Protein AF-A0A381VUA1-F1 (afdb_monomer)

Secondary structure (DSSP, 8-state):
-----PPPPPPPP--------THHHHHS--HHHHS--GGG-HHHHHHHHHHHHHHHHHHHHHHHHHHHHHHHHHHHHHHHHHHHHHHHHHHHHHHHHHHHSEEEETTEEEEPPTTT-GGGTT-

Organism: NCBI:txid408172

Mean predicted aligned error: 18.23 Å

Structure (mmCIF, N/CA/C/O backbone):
data_AF-A0A381VUA1-F1
#
_entry.id   AF-A0A381VUA1-F1
#
loop_
_atom_site.group_PDB
_atom_site.id
_atom_site.type_symbol
_atom_site.label_atom_id
_atom_site.label_alt_id
_atom_site.label_comp_id
_atom_site.label_asym_id
_atom_site.label_entity_id
_atom_site.label_seq_id
_atom_site.pdbx_PDB_ins_code
_atom_site.Cartn_x
_atom_site.Cartn_y
_atom_site.Cartn_z
_atom_site.occupancy
_atom_site.B_iso_or_equiv
_atom_site.auth_seq_id
_atom_site.auth_comp_id
_atom_site.auth_asym_id
_atom_site.auth_atom_id
_atom_site.pdbx_PDB_model_num
ATOM 1 N N . MET A 1 1 ? 25.406 72.861 -45.130 1.00 43.31 1 MET A N 1
ATOM 2 C CA . MET A 1 1 ? 24.502 71.723 -44.868 1.00 43.31 1 MET A CA 1
ATOM 3 C C . MET A 1 1 ? 25.384 70.544 -44.505 1.00 43.31 1 MET A C 1
ATOM 5 O O . MET A 1 1 ? 26.086 70.037 -45.368 1.00 43.31 1 MET A O 1
ATOM 9 N N . ALA A 1 2 ? 25.482 70.255 -43.209 1.00 50.56 2 ALA A N 1
ATOM 10 C CA . ALA A 1 2 ? 26.366 69.239 -42.650 1.00 50.56 2 ALA A CA 1
ATOM 11 C C . ALA A 1 2 ? 25.667 67.873 -42.683 1.00 50.56 2 ALA A C 1
ATOM 13 O O . ALA A 1 2 ? 24.516 67.772 -42.266 1.00 50.56 2 ALA A O 1
ATOM 14 N N . GLY A 1 3 ? 26.349 66.852 -43.203 1.00 52.91 3 GLY A N 1
ATOM 15 C CA . GLY A 1 3 ? 25.924 65.456 -43.129 1.00 52.91 3 GLY A CA 1
ATOM 16 C C . GLY A 1 3 ? 26.779 64.729 -42.099 1.00 52.91 3 GLY A C 1
ATOM 17 O O . GLY A 1 3 ? 27.964 64.499 -42.330 1.00 52.91 3 GLY A O 1
ATOM 18 N N . GLU A 1 4 ? 26.184 64.425 -40.951 1.00 57.34 4 GLU A N 1
ATOM 19 C CA . GLU A 1 4 ? 26.807 63.746 -39.818 1.00 57.34 4 GLU A CA 1
ATOM 20 C C . GLU A 1 4 ? 26.905 62.240 -40.105 1.00 57.34 4 GLU A C 1
ATOM 22 O O . GLU A 1 4 ? 25.897 6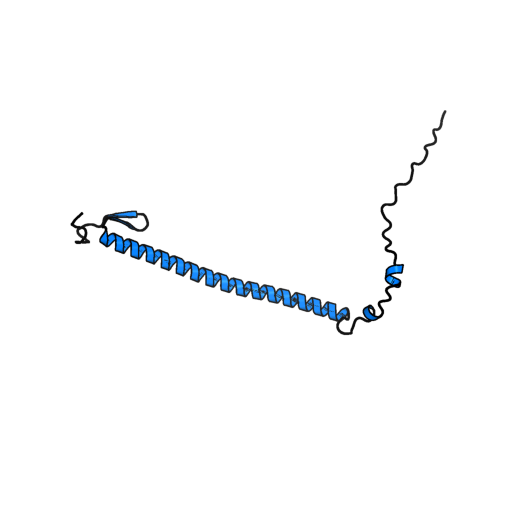1.544 -40.217 1.00 57.34 4 GLU A O 1
ATOM 27 N N . ALA A 1 5 ? 28.127 61.734 -40.287 1.00 58.53 5 ALA A N 1
ATOM 28 C CA . ALA A 1 5 ? 28.378 60.324 -40.563 1.00 58.53 5 ALA A CA 1
ATOM 29 C C . ALA A 1 5 ? 28.279 59.498 -39.268 1.00 58.53 5 ALA A C 1
ATOM 31 O O . ALA A 1 5 ? 29.151 59.557 -38.400 1.00 58.53 5 ALA A O 1
ATOM 32 N N . THR A 1 6 ? 27.212 58.711 -39.144 1.00 64.12 6 THR A N 1
ATOM 33 C CA . THR A 1 6 ? 26.988 57.761 -38.049 1.00 64.12 6 THR A CA 1
ATOM 34 C C . THR A 1 6 ? 28.073 56.676 -38.053 1.00 64.12 6 THR A C 1
ATOM 36 O O . THR A 1 6 ? 28.189 55.910 -39.009 1.00 64.12 6 THR A O 1
ATOM 39 N N . ARG A 1 7 ? 28.881 56.591 -36.988 1.00 65.19 7 ARG A N 1
ATOM 40 C CA . ARG A 1 7 ? 29.827 55.477 -36.797 1.00 65.19 7 ARG A CA 1
ATOM 41 C C . ARG A 1 7 ? 29.080 54.205 -36.361 1.00 65.19 7 ARG A C 1
ATOM 43 O O . ARG A 1 7 ? 28.233 54.298 -35.473 1.00 65.19 7 ARG A O 1
ATOM 50 N N . PRO A 1 8 ? 29.411 53.023 -36.911 1.00 64.62 8 PRO A N 1
ATOM 51 C CA . PRO A 1 8 ? 28.868 51.753 -36.438 1.00 64.62 8 PRO A CA 1
ATOM 52 C C . PRO A 1 8 ? 29.421 51.411 -35.043 1.00 64.62 8 PRO A C 1
ATOM 54 O O . PRO A 1 8 ? 30.619 51.552 -34.789 1.00 64.62 8 PRO A O 1
ATOM 57 N N . GLY A 1 9 ? 28.534 50.997 -34.133 1.00 70.50 9 GLY A N 1
ATOM 58 C CA . GLY A 1 9 ? 28.883 50.557 -32.777 1.00 70.50 9 GLY A CA 1
ATOM 59 C C . GLY A 1 9 ? 29.602 49.198 -32.753 1.00 70.50 9 GLY A C 1
ATOM 60 O O . GLY A 1 9 ? 29.561 48.465 -33.743 1.00 70.50 9 GLY A O 1
ATOM 61 N N . PRO A 1 10 ? 30.278 48.853 -31.640 1.00 69.88 10 PRO A N 1
ATOM 62 C CA . PRO A 1 10 ? 31.048 47.616 -31.536 1.00 69.88 10 PRO A CA 1
ATOM 63 C C . PRO A 1 10 ? 30.140 46.372 -31.593 1.00 69.88 10 PRO A C 1
ATOM 65 O O . PRO A 1 10 ? 29.018 46.414 -31.077 1.00 69.88 10 PRO A O 1
ATOM 68 N N . PRO A 1 11 ? 30.606 45.259 -32.193 1.00 68.12 11 PRO A N 1
ATOM 69 C CA . PRO A 1 11 ? 29.847 44.013 -32.234 1.00 68.12 11 PRO A CA 1
ATOM 70 C C . PRO A 1 11 ? 29.638 43.455 -30.819 1.00 68.12 11 PRO A C 1
ATOM 72 O O . PRO A 1 11 ? 30.516 43.550 -29.958 1.00 68.12 11 PRO A O 1
ATOM 75 N N . ALA A 1 12 ? 28.454 42.889 -30.574 1.00 69.19 12 ALA A N 1
ATOM 76 C CA . ALA A 1 12 ? 28.122 42.249 -29.305 1.00 69.19 12 ALA A CA 1
ATOM 77 C C . ALA A 1 12 ? 29.065 41.059 -29.034 1.00 69.19 12 ALA A C 1
ATOM 79 O O . ALA A 1 12 ? 29.432 40.362 -29.979 1.00 69.19 12 ALA A O 1
ATOM 80 N N . PRO A 1 13 ? 29.452 40.794 -27.772 1.00 62.94 13 PRO A N 1
ATOM 81 C CA . PRO A 1 13 ? 30.313 39.663 -27.458 1.00 62.94 13 PRO A CA 1
ATOM 82 C C . PRO A 1 13 ? 29.580 38.350 -27.750 1.00 62.94 13 PRO A C 1
ATOM 84 O O . PRO A 1 13 ? 28.503 38.095 -27.200 1.00 62.94 13 PRO A O 1
ATOM 87 N N . ASP A 1 14 ? 30.181 37.521 -28.603 1.00 63.31 14 ASP A N 1
ATOM 88 C CA . ASP A 1 14 ? 29.699 36.181 -28.918 1.00 63.31 14 ASP A CA 1
ATOM 89 C C . ASP A 1 14 ? 29.563 35.359 -27.632 1.00 63.31 14 ASP A C 1
ATOM 91 O O . ASP A 1 14 ? 30.521 35.043 -26.920 1.00 63.31 14 ASP A O 1
ATOM 95 N N . ARG A 1 15 ? 28.313 35.048 -27.297 1.00 63.69 15 ARG A N 1
ATOM 96 C CA . ARG A 1 15 ? 27.929 34.333 -26.085 1.00 63.69 15 ARG A CA 1
ATOM 97 C C . ARG A 1 15 ? 28.183 32.834 -26.301 1.00 63.69 15 ARG A C 1
ATOM 99 O O . ARG A 1 15 ? 27.301 32.120 -26.759 1.00 63.69 15 ARG A O 1
ATOM 106 N N . TYR A 1 16 ? 29.380 32.402 -25.897 1.00 61.34 16 TYR A N 1
ATOM 107 C CA . TYR A 1 16 ? 29.908 31.029 -25.788 1.00 61.34 16 TYR A CA 1
ATOM 108 C C . TYR A 1 16 ? 30.179 30.245 -27.088 1.00 61.34 16 TYR A C 1
ATOM 110 O O . TYR A 1 16 ? 29.241 29.856 -27.783 1.00 61.34 16 TYR A O 1
ATOM 118 N N . PRO A 1 17 ? 31.433 29.808 -27.324 1.00 57.59 17 PRO A N 1
ATOM 119 C CA . PRO A 1 17 ? 31.686 28.656 -28.178 1.00 57.59 17 PRO A CA 1
ATOM 120 C C . PRO A 1 17 ? 31.305 27.367 -27.428 1.00 57.59 17 PRO A C 1
ATOM 122 O O . PRO A 1 17 ? 31.981 26.953 -26.487 1.00 57.59 17 PRO A O 1
ATOM 125 N N . ARG A 1 18 ? 30.222 26.693 -27.841 1.00 61.69 18 ARG A N 1
ATOM 126 C CA . ARG A 1 18 ? 30.021 25.261 -27.540 1.00 61.69 18 ARG A CA 1
ATOM 127 C C . ARG A 1 18 ? 30.774 24.429 -28.573 1.00 61.69 18 ARG A C 1
ATOM 129 O O . ARG A 1 18 ? 30.176 23.801 -29.437 1.00 61.69 18 ARG A O 1
ATOM 136 N N . SER A 1 19 ? 32.090 24.414 -28.474 1.00 64.81 19 SER A N 1
ATOM 137 C CA . SER A 1 19 ? 32.901 23.376 -29.101 1.00 64.81 19 SER A CA 1
ATOM 138 C C . SER A 1 19 ? 33.715 22.745 -27.989 1.00 64.81 19 SER A C 1
ATOM 140 O O . SER A 1 19 ? 34.723 23.295 -27.551 1.00 64.81 19 SER A O 1
ATOM 142 N N . VAL A 1 20 ? 33.225 21.620 -27.470 1.00 66.88 20 VAL A N 1
ATOM 143 C CA . VAL A 1 20 ? 34.077 20.742 -26.670 1.00 66.88 20 VAL A CA 1
ATOM 144 C C . VAL A 1 20 ? 35.246 20.309 -27.564 1.00 66.88 20 VAL A C 1
ATOM 146 O O . VAL A 1 20 ? 34.999 19.944 -28.715 1.00 66.88 20 VAL A O 1
ATOM 149 N N . PRO A 1 21 ? 36.504 20.394 -27.104 1.00 67.44 21 PRO A N 1
ATOM 150 C CA . PRO A 1 21 ? 37.645 19.967 -27.902 1.00 67.44 21 PRO A CA 1
ATOM 151 C C . PRO A 1 21 ? 37.553 18.453 -28.124 1.00 67.44 21 PRO A C 1
ATOM 153 O O . PRO A 1 21 ? 37.788 17.660 -27.213 1.00 67.44 21 PRO A O 1
ATOM 156 N N . THR A 1 22 ? 37.178 18.054 -29.341 1.00 67.62 22 THR A N 1
ATOM 157 C CA . THR A 1 22 ? 37.038 16.649 -29.754 1.00 67.62 22 THR A CA 1
ATOM 158 C C . THR A 1 22 ? 38.368 15.901 -29.732 1.00 67.62 22 THR A C 1
ATOM 160 O O . THR A 1 22 ? 38.362 14.682 -29.643 1.00 67.62 22 THR A O 1
ATOM 163 N N . GLU A 1 23 ? 39.499 16.612 -29.691 1.00 68.75 23 GLU A N 1
ATOM 164 C CA . GLU A 1 23 ? 40.839 16.031 -29.533 1.00 68.75 23 GLU A CA 1
ATOM 165 C C . GLU A 1 23 ? 40.990 15.182 -28.261 1.00 68.75 23 GLU A C 1
ATOM 167 O O . GLU A 1 23 ? 41.711 14.185 -28.266 1.00 68.75 23 GLU A O 1
ATOM 172 N N . PHE A 1 24 ? 40.304 15.544 -27.168 1.00 65.44 24 PHE A N 1
ATOM 173 C CA . PHE A 1 24 ? 40.306 14.727 -25.951 1.00 65.44 24 PHE A CA 1
ATOM 174 C C . PHE A 1 24 ? 39.497 13.439 -26.119 1.00 65.44 24 PHE A C 1
ATOM 176 O O . PHE A 1 24 ? 39.861 12.432 -25.527 1.00 65.44 24 PHE A O 1
ATOM 183 N N . LEU A 1 25 ? 38.42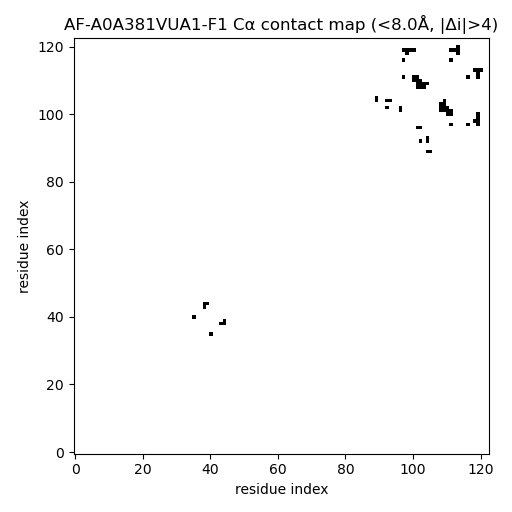4 13.457 -26.914 1.00 68.00 25 LEU A N 1
ATOM 184 C CA . LEU A 1 25 ? 37.593 12.277 -27.174 1.00 68.00 25 LEU A CA 1
ATOM 185 C C . LEU A 1 25 ? 38.255 11.333 -28.185 1.00 68.00 25 LEU A C 1
ATOM 187 O O . LEU A 1 25 ? 38.159 10.128 -28.012 1.00 68.00 25 LEU A O 1
ATOM 191 N N . ASP A 1 26 ? 38.981 11.874 -29.166 1.00 66.25 26 ASP A N 1
ATOM 192 C CA . ASP A 1 26 ? 39.797 11.096 -30.111 1.00 66.25 26 ASP A CA 1
ATOM 193 C C . ASP A 1 26 ? 41.018 10.451 -29.438 1.00 66.25 26 ASP A C 1
ATOM 195 O O . ASP A 1 26 ? 41.425 9.352 -29.798 1.00 66.25 26 ASP A O 1
ATOM 199 N N . ARG A 1 27 ? 41.629 11.115 -28.442 1.00 65.88 27 ARG A N 1
ATOM 200 C CA . ARG A 1 27 ? 42.791 10.563 -27.721 1.00 65.88 27 ARG A CA 1
ATOM 201 C C . ARG A 1 27 ? 42.422 9.433 -26.762 1.00 65.88 27 ARG A C 1
ATOM 203 O O . ARG A 1 27 ? 43.271 8.592 -26.467 1.00 65.88 27 ARG A O 1
ATOM 210 N N . ILE A 1 28 ? 41.188 9.410 -26.266 1.00 66.38 28 ILE A N 1
ATOM 211 C CA . ILE A 1 28 ? 40.648 8.248 -25.563 1.00 66.38 28 ILE A CA 1
ATOM 212 C C . ILE A 1 28 ? 40.107 7.300 -26.639 1.00 66.38 28 ILE A C 1
ATOM 214 O O . ILE A 1 28 ? 38.902 7.143 -26.809 1.00 66.38 28 ILE A O 1
ATOM 218 N N . ASP A 1 29 ? 41.024 6.694 -27.390 1.00 57.53 29 ASP A N 1
ATOM 219 C CA . ASP A 1 29 ? 40.737 5.573 -28.277 1.00 57.53 29 ASP A CA 1
ATOM 220 C C . ASP A 1 29 ? 40.127 4.474 -27.386 1.00 57.53 29 ASP A C 1
ATOM 222 O O . ASP A 1 29 ? 40.820 3.852 -26.576 1.00 57.53 29 ASP A O 1
ATOM 226 N N . LEU A 1 30 ? 38.800 4.320 -27.430 1.00 64.00 30 LEU A N 1
ATOM 227 C CA . LEU A 1 30 ? 38.024 3.323 -26.683 1.00 64.00 30 LEU A CA 1
ATOM 228 C C . LEU A 1 30 ? 37.631 2.193 -27.648 1.00 64.00 30 LEU A C 1
ATOM 230 O O . LEU A 1 30 ? 36.438 2.011 -27.919 1.00 64.00 30 LEU A O 1
ATOM 234 N N . PRO A 1 31 ? 38.595 1.425 -28.196 1.00 56.91 31 PRO A N 1
ATOM 235 C CA . PRO A 1 31 ? 38.327 0.421 -29.222 1.00 56.91 31 PRO A CA 1
ATOM 236 C C . PRO A 1 31 ? 37.365 -0.669 -28.725 1.00 56.91 31 PRO A C 1
ATOM 238 O O . PRO A 1 31 ? 36.638 -1.263 -29.518 1.00 56.91 31 PRO A O 1
ATOM 241 N N . GLU A 1 32 ? 37.299 -0.886 -27.407 1.00 55.19 32 GLU A N 1
ATOM 242 C CA . GLU A 1 32 ? 36.397 -1.853 -26.773 1.00 55.19 32 GLU A CA 1
ATOM 243 C C . GLU A 1 32 ? 34.959 -1.350 -26.563 1.00 55.19 32 GLU A C 1
ATOM 245 O O . GLU A 1 32 ? 34.056 -2.172 -26.464 1.00 55.19 32 GLU A O 1
ATOM 250 N N . LEU A 1 33 ? 34.693 -0.036 -26.529 1.00 56.59 33 LEU A N 1
ATOM 251 C CA . LEU A 1 33 ? 33.306 0.462 -26.456 1.00 56.59 33 LEU A CA 1
ATOM 252 C C . LEU A 1 33 ? 32.639 0.567 -27.830 1.00 56.59 33 LEU A C 1
ATOM 254 O O . LEU A 1 33 ? 31.413 0.613 -27.906 1.00 56.59 33 LEU A O 1
ATOM 258 N N . VAL A 1 34 ? 33.426 0.593 -28.909 1.00 59.25 34 VAL A N 1
ATOM 259 C CA . VAL A 1 34 ? 32.915 0.572 -30.289 1.00 59.25 34 VAL A CA 1
ATOM 260 C C . VAL A 1 34 ? 32.461 -0.838 -30.683 1.00 59.25 34 VAL A C 1
ATOM 262 O O . VAL A 1 34 ? 31.496 -0.987 -31.431 1.00 59.25 34 VAL A O 1
ATOM 265 N N . GLN A 1 35 ? 33.080 -1.879 -30.122 1.00 61.97 35 GLN A N 1
ATOM 266 C CA . GLN A 1 35 ? 32.549 -3.239 -30.167 1.00 61.97 35 GLN A CA 1
ATOM 267 C C . GLN A 1 35 ? 31.708 -3.506 -28.923 1.00 61.97 35 GLN A C 1
ATOM 269 O O . GLN A 1 35 ? 32.148 -4.177 -27.990 1.00 61.97 35 GLN A O 1
ATOM 274 N N . LEU A 1 36 ? 30.476 -2.981 -28.907 1.00 64.06 36 LEU A N 1
ATOM 275 C CA . LEU A 1 36 ? 29.523 -3.385 -27.878 1.00 64.06 36 LEU A CA 1
ATOM 276 C C . LEU A 1 36 ? 29.433 -4.920 -27.883 1.00 64.06 36 LEU A C 1
ATOM 278 O O . LEU A 1 36 ? 29.259 -5.521 -28.949 1.00 64.06 36 LEU A O 1
ATOM 282 N N . PRO A 1 37 ? 29.562 -5.572 -26.717 1.00 74.38 37 PRO A N 1
ATOM 283 C CA . PRO A 1 37 ? 29.472 -7.019 -26.641 1.00 74.38 37 PRO A CA 1
ATOM 284 C C . PRO A 1 37 ? 28.105 -7.469 -27.164 1.00 74.38 37 PRO A C 1
ATOM 286 O O . PRO A 1 37 ? 27.124 -6.742 -27.036 1.00 74.38 37 PRO A O 1
ATOM 289 N N . ALA A 1 38 ? 28.012 -8.677 -27.723 1.00 72.19 38 ALA A N 1
ATO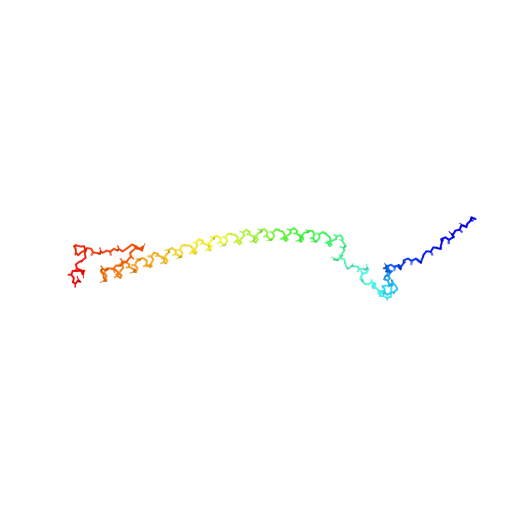M 290 C CA . ALA A 1 38 ? 26.806 -9.142 -28.425 1.00 72.19 38 ALA A CA 1
ATOM 291 C C . ALA A 1 38 ? 25.499 -9.065 -27.596 1.00 72.19 38 ALA A C 1
ATOM 293 O O . ALA A 1 38 ? 24.407 -9.032 -28.158 1.00 72.19 38 ALA A O 1
ATOM 294 N N . TRP A 1 39 ? 25.591 -9.004 -26.262 1.00 70.69 39 TRP A N 1
ATOM 295 C CA . TRP A 1 39 ? 24.452 -8.814 -25.357 1.00 70.69 39 TRP A CA 1
ATOM 296 C C . TRP A 1 39 ? 23.949 -7.359 -25.262 1.00 70.69 39 TRP A C 1
ATOM 298 O O . TRP A 1 39 ? 22.811 -7.138 -24.854 1.00 70.69 39 TRP A O 1
ATOM 308 N N . ALA A 1 40 ? 24.774 -6.379 -25.634 1.00 77.19 40 ALA A N 1
ATOM 309 C CA . ALA A 1 40 ? 24.498 -4.944 -25.588 1.00 77.19 40 ALA A CA 1
ATOM 310 C C . ALA A 1 40 ? 24.217 -4.343 -26.978 1.00 77.19 40 ALA A C 1
ATOM 312 O O . ALA A 1 40 ? 24.235 -3.122 -27.135 1.00 77.19 40 ALA A O 1
ATOM 313 N N . ASP A 1 41 ? 23.936 -5.182 -27.982 1.00 79.12 41 ASP A N 1
ATOM 314 C CA . ASP A 1 41 ? 23.525 -4.714 -29.304 1.00 79.12 41 ASP A CA 1
ATOM 315 C C . ASP A 1 41 ? 22.307 -3.764 -29.190 1.00 79.12 41 ASP A C 1
ATOM 317 O O . ASP A 1 41 ? 21.332 -4.091 -28.495 1.00 79.12 41 ASP A O 1
ATOM 321 N N . PRO A 1 42 ? 22.321 -2.588 -29.851 1.00 78.44 42 PRO A N 1
ATOM 322 C CA . PRO A 1 42 ? 21.286 -1.569 -29.690 1.00 78.44 42 PRO A CA 1
ATOM 323 C C . PRO A 1 42 ? 19.865 -2.072 -29.976 1.00 78.44 42 PRO A C 1
ATOM 325 O O . PRO A 1 42 ? 18.907 -1.571 -29.379 1.00 78.44 42 PRO A O 1
ATOM 328 N N . GLN A 1 43 ? 19.707 -3.042 -30.883 1.00 81.00 43 GLN A N 1
ATOM 329 C CA . GLN A 1 43 ? 18.399 -3.617 -31.204 1.00 81.00 43 GLN A CA 1
ATOM 330 C C . GLN A 1 43 ? 17.886 -4.473 -30.042 1.00 81.00 43 GLN A C 1
ATOM 332 O O . GLN A 1 43 ? 16.741 -4.317 -29.606 1.00 81.00 43 GLN A O 1
ATOM 337 N N . THR A 1 44 ? 18.754 -5.319 -29.488 1.00 82.44 44 THR A N 1
ATOM 338 C CA . THR A 1 44 ? 18.444 -6.208 -28.362 1.00 82.44 44 THR A CA 1
ATOM 339 C C . THR A 1 44 ? 18.139 -5.412 -27.097 1.00 82.44 44 THR A C 1
ATOM 341 O O . THR A 1 44 ? 17.149 -5.686 -26.419 1.00 82.44 44 THR A O 1
ATOM 344 N N . VAL A 1 45 ? 18.925 -4.370 -26.809 1.00 86.88 45 VAL A N 1
ATOM 345 C CA . VAL A 1 45 ? 18.715 -3.500 -25.641 1.00 86.88 45 VAL A CA 1
ATOM 346 C C . VAL A 1 45 ? 17.389 -2.752 -25.751 1.00 86.88 45 VAL A C 1
ATOM 348 O O . VAL A 1 45 ? 16.627 -2.709 -24.788 1.00 86.88 45 VAL A O 1
ATOM 351 N N . ARG A 1 46 ? 17.060 -2.202 -26.927 1.00 87.25 46 ARG A N 1
ATOM 352 C CA . ARG A 1 46 ? 15.794 -1.482 -27.125 1.00 87.25 46 ARG A CA 1
ATOM 353 C C . ARG A 1 46 ? 14.584 -2.398 -26.918 1.00 87.25 46 ARG A C 1
ATOM 355 O O . ARG A 1 46 ? 13.623 -1.992 -26.264 1.00 87.25 46 ARG A O 1
ATOM 362 N N . ALA A 1 47 ? 14.648 -3.632 -27.418 1.00 88.50 47 ALA A N 1
ATOM 363 C CA . ALA A 1 47 ? 13.608 -4.631 -27.191 1.00 88.50 47 ALA A CA 1
ATOM 364 C C . ALA A 1 47 ? 13.511 -5.030 -25.707 1.00 88.50 47 ALA A C 1
ATOM 366 O O . ALA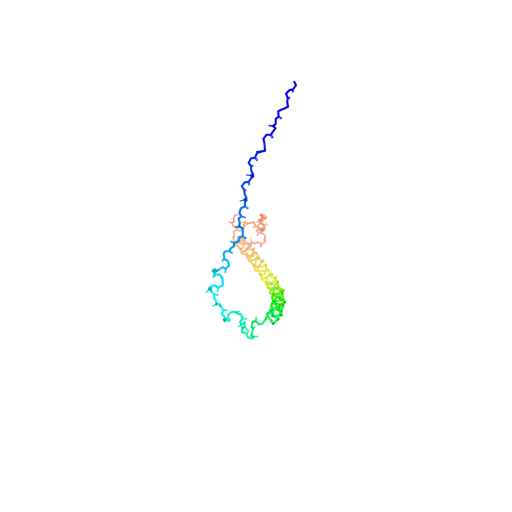 A 1 47 ? 12.419 -5.014 -25.136 1.00 88.50 47 ALA A O 1
ATOM 367 N N . ALA A 1 48 ? 14.643 -5.319 -25.060 1.00 91.44 48 ALA A N 1
ATOM 368 C CA . ALA A 1 48 ? 14.699 -5.710 -23.653 1.00 91.44 48 ALA A CA 1
ATOM 369 C C . ALA A 1 48 ? 14.164 -4.614 -22.721 1.00 91.44 48 ALA A C 1
ATOM 371 O O . ALA A 1 48 ? 13.398 -4.905 -21.805 1.00 91.44 48 ALA A O 1
ATOM 372 N N . VAL A 1 49 ? 14.500 -3.348 -22.983 1.00 94.50 49 VAL A N 1
ATOM 373 C CA . VAL A 1 49 ? 13.973 -2.199 -22.234 1.00 94.50 49 VAL A CA 1
ATOM 374 C C . VAL A 1 49 ? 12.462 -2.076 -22.416 1.00 94.50 49 VAL A C 1
ATOM 376 O O . VAL A 1 49 ? 11.749 -1.884 -21.434 1.00 94.50 49 VAL A O 1
ATOM 379 N N . GLY A 1 50 ? 11.951 -2.248 -23.639 1.00 95.38 50 GLY A N 1
ATOM 380 C CA . GLY A 1 50 ? 10.508 -2.269 -23.889 1.00 95.38 50 GLY A CA 1
ATOM 381 C C . GLY A 1 50 ? 9.796 -3.345 -23.064 1.00 95.38 50 GLY A C 1
ATOM 382 O O . GLY A 1 50 ? 8.815 -3.057 -22.378 1.00 95.38 50 GLY A O 1
ATOM 383 N N . VAL A 1 51 ? 10.335 -4.566 -23.053 1.00 96.25 51 VAL A N 1
ATOM 384 C CA . VAL A 1 51 ? 9.809 -5.677 -22.243 1.00 96.25 51 VAL A CA 1
ATOM 385 C C . VAL A 1 51 ? 9.895 -5.369 -20.747 1.00 96.25 51 VAL A C 1
ATOM 387 O O . VAL A 1 51 ? 8.923 -5.584 -20.022 1.00 96.25 51 VAL A O 1
ATOM 390 N N . ALA A 1 52 ? 11.015 -4.821 -20.277 1.00 96.69 52 ALA A N 1
ATOM 391 C CA . ALA A 1 52 ? 11.204 -4.457 -18.876 1.00 96.69 52 ALA A CA 1
ATOM 392 C C . ALA A 1 52 ? 10.191 -3.400 -18.414 1.00 96.69 52 ALA A C 1
ATOM 394 O O . ALA A 1 52 ? 9.632 -3.521 -17.324 1.00 96.69 52 ALA A O 1
ATOM 395 N N . ILE A 1 53 ? 9.895 -2.401 -19.251 1.00 97.75 53 ILE A N 1
ATOM 396 C CA . ILE A 1 53 ? 8.869 -1.391 -18.965 1.00 97.75 53 ILE A CA 1
ATOM 397 C C . ILE A 1 53 ? 7.495 -2.051 -18.842 1.00 97.75 53 ILE A C 1
ATOM 399 O O . ILE A 1 53 ? 6.785 -1.810 -17.866 1.00 97.75 53 ILE A O 1
ATOM 403 N N . VAL A 1 54 ? 7.128 -2.919 -19.787 1.00 97.94 54 VAL A N 1
ATOM 404 C CA . VAL A 1 54 ? 5.840 -3.628 -19.754 1.00 97.94 54 VAL A CA 1
ATOM 405 C C . VAL A 1 54 ? 5.717 -4.482 -18.490 1.00 97.94 54 VAL A C 1
ATOM 407 O O . VAL A 1 54 ? 4.709 -4.398 -17.789 1.00 97.94 54 VAL A O 1
ATOM 410 N N . LEU A 1 55 ? 6.752 -5.252 -18.145 1.00 97.81 55 LEU A N 1
ATOM 411 C CA . LEU A 1 55 ? 6.768 -6.067 -16.928 1.00 97.81 55 LEU A CA 1
ATOM 412 C C . LEU A 1 55 ? 6.709 -5.214 -15.659 1.00 97.81 55 LEU A C 1
ATOM 414 O O . LEU A 1 55 ? 6.012 -5.583 -14.718 1.00 97.81 55 LEU A O 1
ATOM 418 N N . SER A 1 56 ? 7.381 -4.063 -15.643 1.00 97.69 56 SER A N 1
ATOM 419 C CA . SER A 1 56 ? 7.323 -3.115 -14.530 1.00 97.69 56 SER A CA 1
ATOM 420 C C . SER A 1 56 ? 5.906 -2.572 -14.329 1.00 97.69 56 SER A C 1
ATOM 422 O O . SER A 1 56 ? 5.388 -2.592 -13.212 1.00 97.69 56 SER A O 1
ATOM 424 N N . ILE A 1 57 ? 5.220 -2.185 -15.411 1.00 98.19 57 ILE A N 1
ATOM 425 C CA . ILE A 1 57 ? 3.823 -1.727 -15.355 1.00 98.19 57 ILE A CA 1
ATOM 426 C C . ILE A 1 57 ? 2.913 -2.844 -14.833 1.00 98.19 57 ILE A C 1
ATOM 428 O O . ILE A 1 57 ? 2.095 -2.610 -13.942 1.00 98.19 57 ILE A O 1
ATOM 432 N N . ILE A 1 58 ? 3.068 -4.067 -15.345 1.00 98.00 58 ILE A N 1
ATOM 433 C CA . ILE A 1 58 ? 2.303 -5.231 -14.880 1.00 98.00 58 ILE A CA 1
ATOM 434 C C . ILE A 1 58 ? 2.558 -5.466 -13.386 1.00 98.00 58 ILE A C 1
ATOM 436 O O . ILE A 1 58 ? 1.606 -5.589 -12.613 1.00 98.00 58 ILE A O 1
ATOM 440 N N . GLY A 1 59 ? 3.824 -5.464 -12.964 1.00 97.50 59 GLY A N 1
ATOM 441 C CA . GLY A 1 59 ? 4.228 -5.616 -11.570 1.00 97.50 59 GLY A CA 1
ATOM 442 C C . GLY A 1 59 ? 3.601 -4.556 -10.667 1.00 97.50 59 GLY A C 1
ATOM 443 O O . GLY A 1 59 ? 3.020 -4.897 -9.637 1.00 97.50 59 GLY A O 1
ATOM 444 N N . LEU A 1 60 ? 3.621 -3.289 -11.088 1.00 97.62 60 LEU A N 1
ATOM 445 C CA . LEU A 1 60 ? 3.004 -2.180 -10.364 1.00 97.62 60 LEU A CA 1
ATOM 446 C C . LEU A 1 60 ? 1.491 -2.383 -10.204 1.00 97.62 60 LEU A C 1
ATOM 448 O O . LEU A 1 60 ? 0.951 -2.224 -9.108 1.00 97.62 60 LEU A O 1
ATOM 452 N N . VAL A 1 61 ? 0.799 -2.776 -11.276 1.00 97.44 61 VAL A N 1
ATOM 453 C CA . VAL A 1 61 ? -0.650 -3.021 -11.252 1.00 97.44 61 VAL A CA 1
ATOM 454 C C . VAL A 1 61 ? -0.996 -4.193 -10.333 1.00 97.44 61 VAL A C 1
ATOM 456 O O . VAL A 1 61 ? -1.947 -4.098 -9.551 1.00 97.44 61 VAL A O 1
ATOM 459 N N . LEU A 1 62 ? -0.237 -5.291 -10.391 1.00 97.19 62 LEU A N 1
ATOM 460 C CA . LEU A 1 62 ? -0.440 -6.445 -9.514 1.00 97.19 62 LEU A CA 1
ATOM 461 C C . LEU A 1 62 ? -0.190 -6.079 -8.051 1.00 97.19 62 LEU A C 1
ATOM 463 O O . LEU A 1 62 ? -1.038 -6.367 -7.205 1.00 97.19 62 LEU A O 1
ATOM 467 N N . ALA A 1 63 ? 0.922 -5.403 -7.760 1.00 96.44 63 ALA A N 1
ATOM 468 C CA . ALA A 1 63 ? 1.245 -4.937 -6.418 1.00 96.44 63 ALA A CA 1
ATOM 469 C C . ALA A 1 63 ? 0.129 -4.038 -5.871 1.00 96.44 63 ALA A C 1
ATOM 471 O O . ALA A 1 63 ? -0.397 -4.298 -4.789 1.00 96.44 63 ALA A O 1
ATOM 472 N N . ALA A 1 64 ? -0.327 -3.057 -6.654 1.00 95.75 64 ALA A N 1
ATOM 473 C CA . ALA A 1 64 ? -1.426 -2.176 -6.270 1.00 95.75 64 ALA A CA 1
ATOM 474 C C . ALA A 1 64 ? -2.726 -2.951 -5.990 1.00 95.75 64 ALA A C 1
ATOM 476 O O . ALA A 1 64 ? -3.418 -2.679 -5.006 1.00 95.75 64 ALA A O 1
ATOM 477 N N . ARG A 1 65 ? -3.061 -3.954 -6.814 1.00 95.31 65 ARG A N 1
ATOM 478 C CA . ARG A 1 65 ? -4.240 -4.811 -6.597 1.00 95.31 65 ARG A CA 1
ATOM 479 C C . ARG A 1 65 ? -4.136 -5.624 -5.306 1.00 95.31 65 ARG A C 1
ATOM 481 O O . ARG A 1 65 ? -5.126 -5.722 -4.578 1.00 95.31 65 ARG A O 1
ATOM 488 N N . ILE A 1 66 ? -2.969 -6.200 -5.026 1.00 95.44 66 ILE A N 1
ATOM 489 C CA . ILE A 1 66 ? -2.727 -7.005 -3.823 1.00 95.44 66 ILE A CA 1
ATOM 490 C C . ILE A 1 66 ? -2.792 -6.119 -2.580 1.00 95.44 66 ILE A C 1
ATOM 492 O O 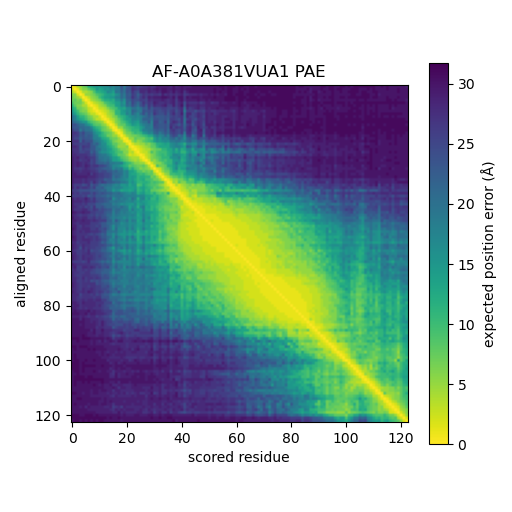. ILE A 1 66 ? -3.558 -6.419 -1.665 1.00 95.44 66 ILE A O 1
ATOM 496 N N . ILE A 1 67 ? -2.070 -4.994 -2.581 1.00 96.06 67 ILE A N 1
ATOM 497 C CA . ILE A 1 67 ? -2.073 -4.026 -1.479 1.00 96.06 67 ILE A CA 1
ATOM 498 C C . ILE A 1 67 ? -3.500 -3.567 -1.200 1.00 96.06 67 ILE A C 1
ATOM 500 O O . ILE A 1 67 ? -3.939 -3.617 -0.057 1.00 96.06 67 ILE A O 1
ATOM 504 N N . ARG A 1 68 ? -4.280 -3.216 -2.229 1.00 94.94 68 ARG A N 1
ATOM 505 C CA . ARG A 1 68 ? -5.672 -2.788 -2.042 1.00 94.94 68 ARG A CA 1
ATOM 506 C C . ARG A 1 68 ? -6.527 -3.861 -1.365 1.00 94.94 68 ARG A C 1
ATOM 508 O O . ARG A 1 68 ? -7.306 -3.537 -0.474 1.00 94.94 68 ARG A O 1
ATOM 515 N N . ARG A 1 69 ? -6.374 -5.136 -1.741 1.00 93.31 69 ARG A N 1
ATOM 516 C CA . ARG A 1 69 ? -7.080 -6.242 -1.070 1.00 93.31 69 ARG A CA 1
ATOM 517 C C . ARG A 1 69 ? -6.648 -6.403 0.387 1.00 93.31 69 ARG A C 1
ATOM 519 O O . ARG A 1 69 ? -7.503 -6.627 1.241 1.00 93.31 69 ARG A O 1
ATOM 526 N N . LEU A 1 70 ? -5.351 -6.296 0.667 1.00 95.81 70 LEU A N 1
ATOM 527 C CA . LEU A 1 70 ? -4.814 -6.416 2.024 1.00 95.81 70 LEU A CA 1
ATOM 528 C C . LEU A 1 70 ? -5.259 -5.256 2.914 1.00 95.81 70 LEU A C 1
ATOM 530 O O . LEU A 1 70 ? -5.723 -5.500 4.021 1.00 95.81 70 LEU A O 1
ATOM 534 N N . VAL A 1 71 ? -5.202 -4.022 2.411 1.00 96.94 71 VAL A N 1
ATOM 535 C CA . VAL A 1 71 ? -5.650 -2.823 3.128 1.00 96.94 71 VAL A CA 1
ATOM 536 C C . VAL A 1 71 ? -7.127 -2.932 3.484 1.00 96.94 71 VAL A C 1
ATOM 538 O O . VAL A 1 71 ? -7.480 -2.726 4.636 1.00 96.94 71 VAL A O 1
ATOM 541 N N . VAL A 1 72 ? -7.992 -3.327 2.543 1.00 96.50 72 VAL A N 1
ATOM 542 C CA . VAL A 1 72 ? -9.426 -3.504 2.838 1.00 96.50 72 VAL A CA 1
ATOM 543 C C . VAL A 1 72 ? -9.640 -4.557 3.925 1.00 96.50 72 VAL A C 1
ATOM 545 O O . VAL A 1 72 ? -10.398 -4.319 4.860 1.00 96.50 72 VAL A O 1
ATOM 548 N N . ARG A 1 73 ? -8.947 -5.701 3.854 1.00 95.56 73 ARG A N 1
ATOM 549 C CA . ARG A 1 73 ? -9.033 -6.730 4.904 1.00 95.56 73 ARG A CA 1
ATOM 550 C C . ARG A 1 73 ? -8.557 -6.208 6.258 1.00 95.56 73 ARG A C 1
ATOM 552 O O . ARG A 1 73 ? -9.246 -6.413 7.250 1.00 95.56 73 ARG A O 1
ATOM 559 N N . ALA A 1 74 ? -7.417 -5.524 6.296 1.00 96.44 74 ALA A N 1
ATOM 560 C CA . ALA A 1 74 ? -6.868 -4.950 7.519 1.00 96.44 74 ALA A CA 1
ATOM 561 C C . ALA A 1 74 ? -7.816 -3.911 8.130 1.00 96.44 74 ALA A C 1
ATOM 563 O O . ALA A 1 74 ? -8.051 -3.940 9.333 1.00 96.44 74 ALA A O 1
ATOM 564 N N . LEU A 1 75 ? -8.416 -3.050 7.301 1.00 97.94 75 LEU A N 1
ATOM 565 C CA . LEU A 1 75 ? -9.416 -2.075 7.736 1.00 97.94 75 LEU A CA 1
ATOM 566 C C . LEU A 1 75 ? -10.636 -2.756 8.355 1.00 97.94 75 LEU A C 1
ATOM 568 O O . LEU A 1 75 ? -11.061 -2.357 9.432 1.00 97.94 75 LEU A O 1
ATOM 572 N N . VAL A 1 76 ? -11.173 -3.802 7.719 1.00 97.44 76 VAL A N 1
ATOM 573 C CA . VAL A 1 76 ? -12.313 -4.556 8.265 1.00 97.44 76 VAL A CA 1
ATOM 574 C C . VAL A 1 76 ? -11.962 -5.179 9.616 1.00 97.44 76 VAL A C 1
ATOM 576 O O . VAL A 1 76 ? -12.735 -5.054 10.561 1.00 97.44 76 VAL A O 1
ATOM 579 N N . VAL A 1 77 ? -10.790 -5.809 9.732 1.00 97.56 77 VAL A N 1
ATOM 580 C CA . VAL A 1 77 ? -10.331 -6.405 10.996 1.00 97.56 77 VAL A CA 1
ATOM 581 C C . VAL A 1 77 ? -10.167 -5.339 12.081 1.00 97.56 77 VAL A C 1
ATOM 583 O O . VAL A 1 77 ? -10.649 -5.535 13.193 1.00 97.56 77 VAL A O 1
ATOM 586 N N . MET A 1 78 ? -9.554 -4.198 11.760 1.00 97.50 78 MET A N 1
ATOM 587 C CA . MET A 1 78 ? -9.423 -3.071 12.690 1.00 97.50 78 MET A CA 1
ATOM 588 C C . MET A 1 78 ? -10.780 -2.543 13.150 1.00 97.50 78 MET A C 1
ATOM 590 O O . MET A 1 78 ? -10.969 -2.277 14.332 1.00 97.50 78 MET A O 1
ATOM 594 N N . LEU A 1 79 ? -11.739 -2.424 12.234 1.00 97.19 79 LEU A N 1
ATOM 595 C CA . LEU A 1 79 ? -13.070 -1.916 12.542 1.00 97.19 79 LEU A CA 1
ATOM 596 C C . LEU A 1 79 ? -13.833 -2.883 13.457 1.00 97.19 79 LEU A C 1
ATOM 598 O O . LEU A 1 79 ? -14.429 -2.458 14.442 1.00 97.19 79 LEU A O 1
ATOM 602 N N . LEU A 1 80 ? -13.743 -4.189 13.197 1.00 97.19 80 LEU A N 1
ATOM 603 C CA . LEU A 1 80 ? -14.297 -5.221 14.078 1.00 97.19 80 LEU A CA 1
ATOM 604 C C . LEU A 1 80 ? -13.631 -5.228 15.458 1.00 97.19 80 LEU A C 1
ATOM 606 O O . LEU A 1 80 ? -14.322 -5.370 16.466 1.00 97.19 80 LEU A O 1
ATOM 610 N N . ALA A 1 81 ? -12.310 -5.057 15.519 1.00 96.44 81 ALA A N 1
ATOM 611 C CA . ALA A 1 81 ? -11.584 -4.967 16.780 1.00 96.44 81 ALA A CA 1
ATOM 612 C C . ALA A 1 81 ? -12.027 -3.739 17.588 1.00 96.44 81 ALA A C 1
ATOM 614 O O . ALA A 1 81 ? -12.367 -3.874 18.760 1.00 96.44 81 ALA A O 1
ATOM 615 N N . ALA A 1 82 ? -12.116 -2.569 16.950 1.00 95.12 82 ALA A N 1
ATOM 616 C CA . ALA A 1 82 ? -12.598 -1.344 17.581 1.00 95.12 82 ALA A CA 1
ATOM 617 C C . ALA A 1 82 ? -14.034 -1.495 18.109 1.00 95.12 82 ALA A C 1
ATOM 619 O O . ALA A 1 82 ? -14.313 -1.123 19.246 1.00 95.12 82 ALA A O 1
ATOM 620 N N . LEU A 1 83 ? -14.931 -2.105 17.324 1.00 93.44 83 LEU A N 1
ATOM 621 C CA . LEU A 1 83 ? -16.298 -2.398 17.764 1.00 93.44 83 LEU A CA 1
ATOM 622 C C . LEU A 1 83 ? -16.328 -3.360 18.954 1.00 93.44 83 LEU A C 1
ATOM 624 O O . LEU A 1 83 ? -17.086 -3.148 19.895 1.00 93.44 83 LEU A O 1
ATOM 628 N N . SER A 1 84 ? -15.495 -4.400 18.930 1.00 93.56 84 SER A N 1
ATOM 629 C CA . SER A 1 84 ? -15.410 -5.377 20.019 1.00 93.56 84 SER A CA 1
ATOM 630 C C . SER A 1 84 ? -14.930 -4.725 21.316 1.00 93.56 84 SER A C 1
ATOM 632 O O . SER A 1 84 ? -15.513 -4.966 22.370 1.00 93.56 84 SER A O 1
ATOM 634 N N . ILE A 1 85 ? -13.916 -3.858 21.233 1.00 92.00 85 ILE A N 1
ATOM 635 C CA . ILE A 1 85 ? -13.409 -3.088 22.375 1.00 92.00 85 ILE A CA 1
ATOM 636 C C . ILE A 1 85 ? -14.490 -2.134 22.900 1.00 92.00 85 ILE A C 1
ATOM 638 O O . ILE A 1 85 ? -14.759 -2.124 24.097 1.00 92.00 85 ILE A O 1
ATOM 642 N N . GLY A 1 86 ? -15.170 -1.395 22.018 1.00 85.56 86 GLY A N 1
ATOM 643 C CA . GLY A 1 86 ? -16.243 -0.478 22.417 1.00 85.56 86 GLY A CA 1
ATOM 644 C C . GLY A 1 86 ? -17.424 -1.183 23.097 1.00 85.56 86 GLY A C 1
ATOM 645 O O . GLY A 1 86 ? -17.956 -0.688 24.090 1.00 85.56 86 GLY A O 1
ATOM 646 N N . LEU A 1 87 ? -17.814 -2.367 22.613 1.00 87.38 87 LEU A N 1
ATOM 647 C CA . LEU A 1 87 ? -18.832 -3.205 23.261 1.00 87.38 87 LEU A CA 1
ATOM 648 C C . LEU A 1 87 ? -18.364 -3.735 24.622 1.00 87.38 87 LEU A C 1
ATOM 650 O O . LEU A 1 87 ? -19.173 -3.878 25.541 1.00 87.38 87 LEU A O 1
ATOM 654 N N . TRP A 1 88 ? -17.071 -4.031 24.760 1.00 85.62 88 TRP A N 1
ATOM 655 C CA . TRP A 1 88 ? -16.493 -4.493 26.018 1.00 85.62 88 TRP A CA 1
ATOM 656 C C . TRP A 1 88 ? -16.497 -3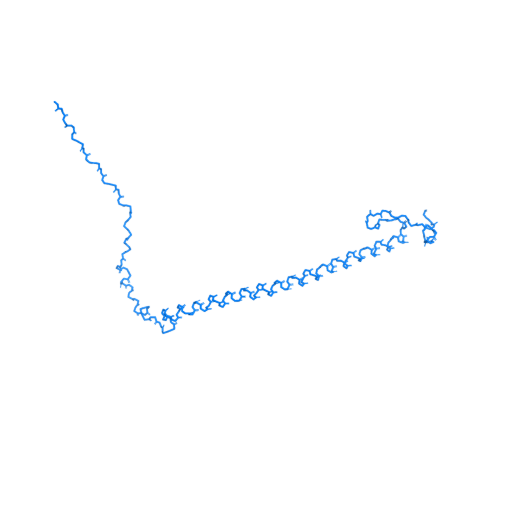.394 27.084 1.00 85.62 88 TRP A C 1
ATOM 658 O O . TRP A 1 88 ? -16.910 -3.649 28.212 1.00 85.62 88 TRP A O 1
ATOM 668 N N . GLU A 1 89 ? -16.137 -2.159 26.733 1.00 80.50 89 GLU A N 1
ATOM 669 C CA . GLU A 1 89 ? -16.242 -1.024 27.661 1.00 80.50 89 GLU A CA 1
ATOM 670 C C . GLU A 1 89 ? -17.683 -0.782 28.117 1.00 80.50 89 GLU A C 1
ATOM 672 O O . GLU A 1 89 ? -17.924 -0.552 29.300 1.00 80.50 89 GLU A O 1
ATOM 677 N N . GLN A 1 90 ? -18.662 -0.902 27.215 1.00 71.19 90 GLN A N 1
ATOM 678 C CA . GLN A 1 90 ? -20.074 -0.778 27.588 1.00 71.19 90 GLN A CA 1
ATOM 679 C C . GLN A 1 90 ? -20.511 -1.872 28.560 1.00 71.19 90 GLN A C 1
ATOM 681 O O . GLN A 1 90 ? -21.276 -1.599 29.480 1.00 71.19 90 GLN A O 1
ATOM 686 N N . ARG A 1 91 ? -20.019 -3.103 28.376 1.00 80.06 91 ARG A N 1
ATOM 687 C CA . ARG A 1 91 ? -20.258 -4.222 29.297 1.00 80.06 91 ARG A CA 1
ATOM 688 C C . ARG A 1 91 ? -19.671 -3.958 30.681 1.00 80.06 91 ARG A C 1
ATOM 690 O O . ARG A 1 91 ? -20.365 -4.210 31.660 1.00 80.06 91 ARG A O 1
ATOM 697 N N . VAL A 1 92 ? -18.433 -3.466 30.756 1.00 77.12 92 VAL A N 1
ATOM 698 C CA . VAL A 1 92 ? -17.761 -3.158 32.030 1.00 77.12 92 VAL A CA 1
ATOM 699 C C . VAL A 1 92 ? -18.481 -2.024 32.751 1.00 77.12 92 VAL A C 1
ATOM 701 O O . VAL A 1 92 ? -18.870 -2.191 33.898 1.00 77.12 92 VAL A O 1
ATOM 704 N N . ASN A 1 93 ? -18.794 -0.938 32.045 1.00 65.62 93 ASN A N 1
ATOM 705 C CA . ASN A 1 93 ? -19.506 0.196 32.626 1.00 65.62 93 ASN A CA 1
ATOM 706 C C . ASN A 1 93 ? -20.913 -0.205 33.121 1.00 65.62 93 ASN A C 1
ATOM 708 O O . ASN A 1 93 ? -21.360 0.269 34.155 1.00 65.62 93 ASN A O 1
ATOM 712 N N . LEU A 1 94 ? -21.601 -1.144 32.450 1.00 67.62 94 LEU A N 1
ATOM 713 C CA . LEU A 1 94 ? -22.860 -1.720 32.951 1.00 67.62 94 LEU A CA 1
ATOM 714 C C . LEU A 1 94 ? -22.677 -2.562 34.223 1.00 67.62 94 LEU A C 1
ATOM 716 O O . LEU A 1 94 ? -23.556 -2.554 35.083 1.00 67.62 94 LEU A O 1
ATOM 720 N N . ALA A 1 95 ? -21.577 -3.314 34.316 1.00 67.81 95 ALA A N 1
ATOM 721 C CA . ALA A 1 95 ? -21.263 -4.140 35.478 1.00 67.81 95 ALA A CA 1
ATOM 722 C C . ALA A 1 95 ? -20.940 -3.274 36.701 1.00 67.81 95 ALA A C 1
ATOM 724 O O . ALA A 1 95 ? -21.501 -3.510 37.770 1.00 67.81 95 ALA A O 1
ATOM 725 N N . ASP A 1 96 ? -20.135 -2.227 36.515 1.00 66.50 96 ASP A N 1
ATOM 726 C CA . ASP A 1 96 ? -19.839 -1.240 37.556 1.00 66.50 96 ASP A CA 1
ATOM 727 C C . ASP A 1 96 ? -21.117 -0.493 37.969 1.00 66.50 96 ASP A C 1
ATOM 729 O O . ASP A 1 96 ? -21.359 -0.248 39.148 1.00 66.50 96 ASP A O 1
ATOM 733 N N . CYS A 1 97 ? -22.036 -0.252 37.029 1.00 68.69 97 CYS A N 1
ATOM 734 C CA . CYS A 1 97 ? -23.301 0.403 37.341 1.00 68.69 97 CYS A CA 1
ATOM 735 C C . CYS A 1 97 ? -24.295 -0.412 38.157 1.00 68.69 97 CYS A C 1
ATOM 737 O O . CYS A 1 97 ? -25.081 0.149 38.924 1.00 68.69 97 CYS A O 1
ATOM 739 N N . ALA A 1 98 ? -24.260 -1.734 38.018 1.00 66.25 98 ALA A N 1
ATOM 740 C CA . ALA A 1 98 ? -25.015 -2.616 38.894 1.00 66.25 98 ALA A CA 1
ATOM 741 C C . ALA A 1 98 ? -24.459 -2.624 40.332 1.00 66.25 98 ALA A C 1
ATOM 743 O O . ALA A 1 98 ? -25.200 -2.980 41.251 1.00 66.25 98 ALA A O 1
ATOM 744 N N . ALA A 1 99 ? -23.190 -2.239 40.515 1.00 66.62 99 ALA A N 1
ATOM 745 C CA . ALA A 1 99 ? -22.518 -2.165 41.808 1.00 66.62 99 ALA A CA 1
ATOM 746 C C . ALA A 1 99 ? -22.657 -0.782 42.477 1.00 66.62 99 ALA A C 1
ATOM 748 O O . ALA A 1 99 ? -22.994 -0.728 43.656 1.00 66.62 99 ALA A O 1
ATOM 749 N N . ASP A 1 100 ? -22.469 0.314 41.732 1.00 67.75 100 ASP A N 1
ATOM 750 C CA . ASP A 1 100 ? -22.465 1.691 42.262 1.00 67.75 100 ASP A CA 1
ATOM 751 C C . ASP A 1 100 ? -23.821 2.421 42.145 1.00 67.75 100 ASP A C 1
ATOM 753 O O . ASP A 1 100 ? -23.982 3.540 42.632 1.00 67.75 100 ASP A O 1
ATOM 757 N N . CYS A 1 101 ? -24.822 1.809 41.501 1.00 70.00 101 CYS A N 1
ATOM 758 C CA . CYS A 1 101 ? -26.219 2.270 41.422 1.00 70.00 101 CYS A CA 1
ATOM 759 C C . CYS A 1 101 ? -26.466 3.647 40.758 1.00 70.00 101 CYS A C 1
ATOM 761 O O . CYS A 1 101 ? -27.620 4.081 40.653 1.00 70.00 101 CYS A O 1
ATOM 763 N N . SER A 1 102 ? -25.431 4.322 40.241 1.00 63.94 102 SER A N 1
ATOM 764 C CA . SER A 1 102 ? -25.566 5.532 39.419 1.00 63.94 102 SER A CA 1
ATOM 765 C C . SER A 1 102 ? -24.439 5.680 38.392 1.00 63.94 102 SER A C 1
ATOM 767 O O . SER A 1 102 ? -23.289 5.890 38.770 1.00 63.94 102 SER A O 1
ATOM 769 N N . CYS A 1 103 ? -24.754 5.631 37.092 1.00 66.44 103 CYS A N 1
ATOM 770 C CA . CYS A 1 103 ? -23.779 5.916 36.025 1.00 66.44 103 CYS A CA 1
ATOM 771 C C . CYS A 1 103 ? -24.450 6.342 34.723 1.00 66.44 103 CYS A C 1
ATOM 773 O O . CYS A 1 103 ? -25.673 6.311 34.566 1.00 66.44 103 CYS A O 1
ATOM 775 N N . ALA A 1 104 ? -23.613 6.754 33.772 1.00 64.44 104 ALA A N 1
ATOM 776 C CA . ALA A 1 104 ? -24.025 7.090 32.425 1.00 64.44 104 ALA A CA 1
ATOM 777 C C . ALA A 1 104 ? -23.786 5.910 31.475 1.00 64.44 104 ALA A C 1
ATOM 779 O O . ALA A 1 104 ? -22.644 5.554 31.188 1.00 64.44 104 ALA A O 1
ATOM 780 N N . VAL A 1 105 ? -24.863 5.336 30.942 1.00 65.81 105 VAL A N 1
ATOM 781 C CA . VAL A 1 105 ? -24.802 4.302 29.903 1.00 65.81 105 VAL A CA 1
ATOM 782 C C . VAL A 1 105 ? -24.914 5.009 28.553 1.00 65.81 105 VAL A C 1
ATOM 784 O O . VAL A 1 105 ? -25.859 5.760 28.326 1.00 65.81 105 VAL A O 1
ATOM 787 N N . PHE A 1 106 ? -23.922 4.840 27.671 1.00 67.50 106 PHE A N 1
ATOM 788 C CA . PHE A 1 106 ? -23.819 5.583 26.398 1.00 67.50 106 PHE A CA 1
ATOM 789 C C . PHE A 1 106 ? -23.872 7.119 26.545 1.00 67.50 106 PHE A C 1
ATOM 791 O O . PHE A 1 106 ? -24.369 7.818 25.666 1.00 67.50 106 PHE A O 1
ATOM 798 N N . GLY A 1 107 ? -23.383 7.664 27.664 1.00 68.06 107 GLY A N 1
ATOM 799 C CA . GLY A 1 107 ? -23.426 9.107 27.931 1.00 68.06 107 GLY A CA 1
ATOM 800 C C . GLY A 1 107 ? -24.789 9.632 28.401 1.00 68.06 107 GLY A C 1
ATOM 801 O O . GLY A 1 107 ? -24.908 10.825 28.672 1.00 68.06 107 GLY A O 1
ATOM 802 N N . GLN A 1 108 ? -25.799 8.770 28.560 1.00 65.38 108 GLN A N 1
ATOM 803 C CA . GLN A 1 108 ? -27.054 9.122 29.220 1.00 65.38 108 GLN A CA 1
ATOM 804 C C .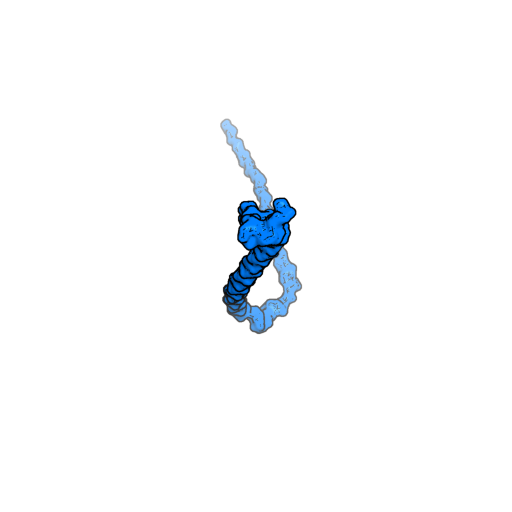 GLN A 1 108 ? -27.033 8.663 30.683 1.00 65.38 108 GLN A C 1
ATOM 806 O O . GLN A 1 108 ? -26.842 7.472 30.932 1.00 65.38 108 GLN A O 1
ATOM 811 N N . PRO A 1 109 ? -27.239 9.568 31.658 1.00 69.25 109 PRO A N 1
ATOM 812 C CA . PRO A 1 109 ? -27.314 9.195 33.066 1.00 69.25 109 PRO A CA 1
ATOM 813 C C . PRO A 1 109 ? -28.561 8.338 33.310 1.00 69.25 109 PRO A C 1
ATOM 815 O O . PRO A 1 109 ? -29.679 8.766 33.020 1.00 69.25 109 PRO A O 1
ATOM 818 N N . VAL A 1 110 ? -28.374 7.134 33.850 1.00 68.25 110 VAL A N 1
ATOM 819 C CA . VAL A 1 110 ? -29.459 6.217 34.215 1.00 68.25 110 VAL A CA 1
ATOM 820 C C . VAL A 1 110 ? -29.389 5.963 35.719 1.00 68.25 110 VAL A C 1
ATOM 822 O O . VAL A 1 110 ? -28.357 5.549 36.243 1.00 68.25 110 VAL A O 1
ATOM 825 N N . LYS A 1 111 ? -30.497 6.218 36.423 1.00 66.75 111 LYS A N 1
ATOM 826 C CA . LYS A 1 111 ? -30.689 5.797 37.818 1.00 66.75 111 LYS A CA 1
ATOM 827 C C . LYS A 1 111 ? -31.337 4.417 37.815 1.00 66.75 111 LYS A C 1
ATOM 829 O O . LYS A 1 111 ? -32.402 4.260 37.220 1.00 66.75 111 LYS A O 1
ATOM 834 N N . VAL A 1 112 ? -30.705 3.439 38.460 1.00 68.56 112 VAL A N 1
ATOM 835 C CA . VAL A 1 112 ? -31.254 2.081 38.574 1.00 68.56 112 VAL A CA 1
ATOM 836 C C . VAL A 1 112 ? -32.375 2.093 39.624 1.00 68.56 112 VAL A C 1
ATOM 838 O O . VAL A 1 112 ? -32.105 2.455 40.770 1.00 68.56 112 VAL A O 1
ATOM 841 N N . PRO A 1 113 ? -33.627 1.740 39.272 1.00 65.00 113 PRO A N 1
ATOM 842 C CA . PRO A 1 113 ? -34.718 1.665 40.241 1.00 65.00 113 PRO A CA 1
ATOM 843 C C . PRO A 1 113 ? -34.472 0.541 41.253 1.00 65.00 113 PRO A C 1
ATOM 845 O O . PRO A 1 113 ? -34.038 -0.558 40.893 1.00 65.00 113 PRO A O 1
ATOM 848 N N . THR A 1 114 ? -34.766 0.803 42.523 1.00 64.31 114 THR A N 1
ATOM 849 C CA . THR A 1 114 ? -34.560 -0.131 43.643 1.00 64.31 114 THR A CA 1
ATOM 850 C C . THR A 1 114 ? -35.449 -1.372 43.565 1.00 64.31 114 THR A C 1
ATOM 852 O O . THR A 1 114 ? -35.106 -2.422 44.099 1.00 64.31 114 THR A O 1
ATOM 855 N N . ASP A 1 115 ? -36.559 -1.271 42.842 1.00 64.81 115 ASP A N 1
ATOM 856 C CA . ASP A 1 115 ? -37.489 -2.347 42.495 1.00 64.81 115 ASP A CA 1
ATOM 857 C C . ASP A 1 115 ? -36.906 -3.392 41.522 1.00 64.81 115 ASP A C 1
ATOM 859 O O . ASP A 1 115 ? -37.390 -4.524 41.481 1.00 64.81 115 ASP A O 1
ATOM 863 N N . LEU A 1 116 ? -35.846 -3.055 40.776 1.00 69.94 116 LEU A N 1
ATOM 864 C CA . LEU A 1 116 ? -35.208 -3.937 39.785 1.00 69.94 116 LEU A CA 1
ATOM 865 C C . LEU A 1 116 ? -33.847 -4.485 40.236 1.00 69.94 116 LEU A C 1
ATOM 867 O O . LEU A 1 116 ? -33.421 -5.530 39.742 1.00 69.94 116 LEU A O 1
ATOM 871 N N . ASN A 1 117 ? -33.171 -3.815 41.175 1.00 65.12 117 ASN A N 1
ATOM 872 C CA . ASN A 1 117 ? -31.936 -4.300 41.788 1.00 65.12 117 ASN A CA 1
ATOM 873 C C .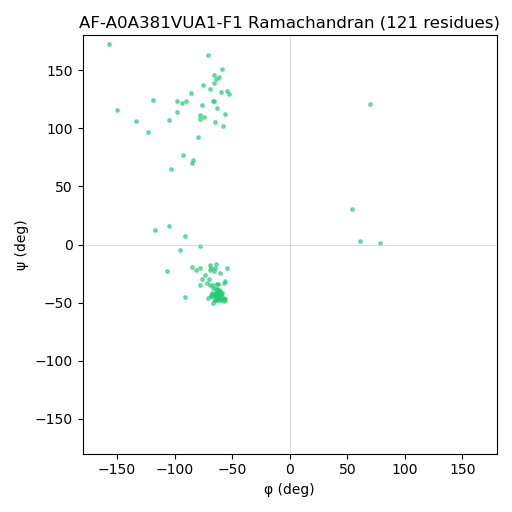 ASN A 1 117 ? -31.996 -4.135 43.319 1.00 65.12 117 ASN A C 1
ATOM 875 O O . ASN A 1 117 ? -31.827 -3.015 43.813 1.00 65.12 117 ASN A O 1
ATOM 879 N N . PRO A 1 118 ? -32.171 -5.227 44.090 1.00 70.19 118 PRO A N 1
ATOM 880 C CA . PRO A 1 118 ? -32.239 -5.149 45.546 1.00 70.19 118 PRO A CA 1
ATOM 881 C C . PRO A 1 118 ? -30.917 -4.688 46.175 1.00 70.19 118 PRO A C 1
ATOM 883 O O . PRO A 1 118 ? -30.939 -4.157 47.280 1.00 70.19 118 PRO A O 1
ATOM 886 N N . ASN A 1 119 ? -29.781 -4.805 45.477 1.00 71.31 119 ASN A N 1
ATOM 887 C CA . ASN A 1 119 ? -28.491 -4.303 45.967 1.00 71.31 119 ASN A CA 1
ATOM 888 C C . ASN A 1 119 ? -28.412 -2.766 46.006 1.00 71.31 119 ASN A C 1
ATOM 890 O O . ASN A 1 119 ? -27.585 -2.223 46.729 1.00 71.31 119 ASN A O 1
ATOM 894 N N . CYS A 1 120 ? -29.294 -2.060 45.291 1.00 69.56 120 CYS A N 1
ATOM 895 C CA . CYS A 1 120 ? -29.340 -0.595 45.266 1.00 69.56 120 CYS A CA 1
ATOM 896 C C . CYS A 1 120 ? -30.271 0.020 46.322 1.00 69.56 120 CYS A C 1
ATOM 898 O O . CYS A 1 120 ? -30.496 1.226 46.315 1.00 69.56 120 CYS A O 1
ATOM 900 N N . THR A 1 121 ? -30.820 -0.785 47.238 1.00 62.84 121 THR A N 1
ATOM 901 C CA . THR A 1 121 ? -31.784 -0.349 48.270 1.00 62.84 121 THR A CA 1
ATOM 902 C C . THR A 1 121 ? -31.163 0.375 49.473 1.00 62.84 121 THR A C 1
ATOM 904 O O . THR A 1 121 ? -31.901 0.791 50.364 1.00 62.84 121 THR A O 1
ATOM 907 N N . ALA A 1 122 ? -29.835 0.540 49.511 1.00 56.28 122 ALA A N 1
ATOM 908 C CA . ALA A 1 122 ? -29.095 1.024 50.683 1.00 56.28 122 ALA A CA 1
ATOM 909 C C . ALA A 1 122 ? -28.340 2.361 50.494 1.00 56.28 122 ALA A C 1
ATOM 911 O O . ALA A 1 122 ? -27.523 2.696 51.351 1.00 56.28 122 ALA A O 1
ATOM 912 N N . ALA A 1 123 ? -28.591 3.111 49.411 1.00 47.84 123 ALA A N 1
ATOM 913 C CA . ALA A 1 123 ? -27.990 4.432 49.165 1.00 47.84 123 ALA A CA 1
ATOM 914 C C . ALA A 1 123 ? -28.973 5.587 49.412 1.00 47.84 123 ALA A C 1
ATOM 916 O O . ALA A 1 123 ? -30.127 5.494 48.932 1.00 47.84 123 ALA A O 1
#

Sequence (123 aa):
MAGEATRPGPPAPDRYPRSVPTEFLDRIDLPELVQLPAWADPQTVRAAVGVAIVLSIIGLVLAARIIRRLVVRALVVMLLAALSIGLWEQRVNLADCAADCSCAVFGQPVKVPTDLNPNCTAA

Foldseek 3Di:
DDDDDDDDDDDDPDDDDPDDPCVVVVVPPPVVVVCDDPCVPVVNVVVVVVVVVVVVVVVVVVVVVVVVVVVVVVVVVVVVVVVVVVVVVLVVQVVVCLQVQWDDRVNRTDGDDCVVRVNNVPD

pLDDT: mean 76.4, std 15.08, range [43.31, 98.19]

Solvent-accessible surface area (backbone atoms only — not comparable to full-atom values): 7689 Å² total; per-residue (Å²): 139,87,81,84,83,82,76,86,77,82,82,79,80,82,84,71,85,90,67,79,70,58,68,64,59,63,71,56,73,54,74,67,71,75,54,56,55,87,83,59,34,70,68,56,44,54,52,51,50,53,52,50,52,53,52,48,52,50,50,51,53,50,51,52,54,50,50,53,54,50,51,53,51,50,50,52,51,50,51,52,49,52,51,52,50,55,53,49,54,53,51,50,55,52,53,52,29,72,72,69,41,60,43,57,62,97,8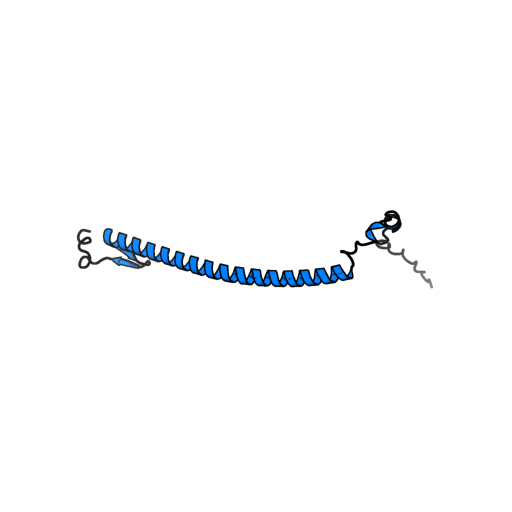1,44,79,47,78,67,57,49,93,82,37,74,84,50,69,83,120

Radius of gyration: 42.48 Å; Cα contacts (8 Å, |Δi|>4): 36; chains: 1; bounding box: 80×81×96 Å